Protein AF-A0A1T4VZQ6-F1 (afdb_monomer_lite)

pLDDT: mean 91.07, std 11.3, range [47.19, 97.94]

Secondary structure (DSSP, 8-state):
--HHHHHHHHHHHHHHHHHHHHHHHHHHHHHHHHHHHHHHHHHH--TT--HHHHHHHHHHHHHHHHHHHHHHHHHHHHHHHHHHHHHHHHHHHHHHHHHHHHHHHHHHHHHHHHHHHHHHHHHHHHHHHHHHHHHHHHHHHHHT-PPP----

Foldseek 3Di:
DDLVVLVVVLVVLVVVLVVLVVLLVVLVVLLVVLVVVLVVLVVVDDPPDDPVSVVVSVVSNVVSVVVNVVSVVVSVVSVVVSVVSVVVSVVSVVVSVVNVVVVVVVVVVVVVVVVVVVVVVVVVVVVVVVVVVVVVVVVVVVVPDPPPPDDD

Radius of gyration: 42.82 Å; chains: 1; bounding box: 104×20×126 Å

Structure (mmCIF, N/CA/C/O backbone):
data_AF-A0A1T4VZQ6-F1
#
_entry.id   AF-A0A1T4VZQ6-F1
#
loop_
_atom_site.group_PDB
_atom_site.id
_atom_site.type_symbol
_atom_site.label_atom_id
_atom_site.label_alt_id
_atom_site.label_comp_id
_atom_site.label_asym_id
_atom_site.label_entity_id
_atom_site.label_seq_id
_atom_site.pdbx_PDB_ins_code
_atom_site.Cartn_x
_atom_site.Cartn_y
_atom_site.Cartn_z
_atom_site.occupancy
_atom_site.B_iso_or_equiv
_atom_site.auth_seq_id
_atom_site.auth_comp_id
_atom_site.auth_asym_id
_atom_site.auth_atom_id
_atom_site.pdbx_PDB_model_num
ATOM 1 N N . MET A 1 1 ? 2.019 7.960 -19.879 1.00 62.69 1 MET A N 1
ATOM 2 C CA . MET A 1 1 ? 2.472 8.694 -18.672 1.00 62.69 1 MET A CA 1
ATOM 3 C C . MET A 1 1 ? 3.970 8.495 -18.556 1.00 62.69 1 MET A C 1
ATOM 5 O O . MET A 1 1 ? 4.421 7.432 -18.955 1.00 62.69 1 MET A O 1
ATOM 9 N N . SER A 1 2 ? 4.738 9.474 -18.071 1.00 83.50 2 SER A N 1
ATOM 10 C CA . SER A 1 2 ? 6.174 9.247 -17.860 1.00 83.50 2 SER A CA 1
ATOM 11 C C . SER A 1 2 ? 6.401 8.402 -16.604 1.00 83.50 2 SER A C 1
ATOM 13 O O . SER A 1 2 ? 5.580 8.419 -15.681 1.00 83.50 2 SER A O 1
ATOM 15 N N . ILE A 1 3 ? 7.530 7.695 -16.553 1.00 88.25 3 ILE A N 1
ATOM 16 C CA . ILE A 1 3 ? 7.982 6.933 -15.378 1.00 88.25 3 ILE A CA 1
ATOM 17 C C . ILE A 1 3 ? 7.984 7.820 -14.127 1.00 88.25 3 ILE A C 1
ATOM 19 O O . ILE A 1 3 ? 7.506 7.408 -13.075 1.00 88.25 3 ILE A O 1
ATOM 23 N N . SER A 1 4 ? 8.427 9.075 -14.256 1.00 89.44 4 SER A N 1
ATOM 24 C CA . SER A 1 4 ? 8.420 10.049 -13.159 1.00 89.44 4 SER A CA 1
ATOM 25 C C . SER A 1 4 ? 7.007 10.311 -12.622 1.00 89.44 4 SER A C 1
ATOM 27 O O . SER A 1 4 ? 6.806 10.266 -11.410 1.00 89.44 4 SER A O 1
ATOM 29 N N . THR A 1 5 ? 6.013 10.496 -13.498 1.00 91.81 5 THR A N 1
ATOM 30 C CA . THR A 1 5 ? 4.615 10.697 -13.081 1.00 91.81 5 THR A CA 1
ATOM 31 C C . THR A 1 5 ? 4.060 9.473 -12.353 1.00 91.81 5 THR A C 1
ATOM 33 O O . THR A 1 5 ? 3.440 9.617 -11.301 1.00 91.81 5 THR A O 1
ATOM 36 N N . ILE A 1 6 ? 4.318 8.268 -12.875 1.00 91.56 6 ILE A N 1
ATOM 37 C CA . ILE A 1 6 ? 3.853 7.017 -12.257 1.00 91.56 6 ILE A CA 1
ATOM 38 C C . ILE A 1 6 ? 4.495 6.835 -10.874 1.00 91.56 6 ILE A C 1
ATOM 40 O O . ILE A 1 6 ? 3.805 6.499 -9.913 1.00 91.56 6 ILE A O 1
ATOM 44 N N . SER A 1 7 ? 5.791 7.123 -10.743 1.00 91.50 7 SER A N 1
ATOM 45 C CA . SER A 1 7 ? 6.512 7.065 -9.468 1.00 91.50 7 SER A CA 1
ATOM 46 C C . SER A 1 7 ? 5.971 8.066 -8.444 1.00 91.50 7 SER A C 1
ATOM 48 O O . SER A 1 7 ? 5.742 7.706 -7.287 1.00 91.50 7 SER A O 1
ATOM 50 N N . SER A 1 8 ? 5.685 9.307 -8.849 1.00 95.00 8 SER A N 1
ATOM 51 C CA . SER A 1 8 ? 5.032 10.288 -7.972 1.00 95.00 8 SER A CA 1
ATOM 52 C C . SER A 1 8 ? 3.644 9.822 -7.524 1.00 95.00 8 SER A C 1
ATOM 54 O O . SER A 1 8 ? 3.317 9.915 -6.340 1.00 95.00 8 SER A O 1
ATOM 56 N N . ASP A 1 9 ? 2.848 9.248 -8.425 1.00 94.06 9 ASP A N 1
ATOM 57 C CA . ASP A 1 9 ? 1.529 8.712 -8.083 1.00 94.06 9 ASP A CA 1
ATOM 58 C C . ASP A 1 9 ? 1.613 7.518 -7.120 1.00 94.06 9 ASP A C 1
ATOM 60 O O . ASP A 1 9 ? 0.784 7.407 -6.210 1.00 94.06 9 ASP A O 1
ATOM 64 N N . ILE A 1 10 ? 2.629 6.659 -7.261 1.00 95.81 10 ILE A N 1
ATOM 65 C CA . ILE A 1 10 ? 2.916 5.566 -6.321 1.00 95.81 10 ILE A CA 1
ATOM 66 C C . ILE A 1 10 ? 3.201 6.128 -4.930 1.00 95.81 10 ILE A C 1
ATOM 68 O O . ILE A 1 10 ? 2.546 5.721 -3.971 1.00 95.81 10 ILE A O 1
ATOM 72 N N . THR A 1 11 ? 4.117 7.094 -4.814 1.00 96.56 11 THR A N 1
ATOM 73 C CA . THR A 1 11 ? 4.476 7.670 -3.507 1.00 96.56 11 THR A CA 1
ATOM 74 C C . THR A 1 11 ? 3.292 8.356 -2.827 1.00 96.56 11 THR A C 1
ATOM 76 O O . THR A 1 11 ? 3.098 8.190 -1.623 1.00 96.56 11 THR A O 1
ATOM 79 N N . ARG A 1 12 ? 2.447 9.076 -3.580 1.00 96.69 12 ARG A N 1
ATOM 80 C CA . ARG A 1 12 ? 1.211 9.659 -3.037 1.00 96.69 12 ARG A CA 1
ATOM 81 C C . ARG A 1 12 ? 0.260 8.571 -2.540 1.00 96.69 12 ARG A C 1
ATOM 83 O O . ARG A 1 12 ? -0.225 8.659 -1.419 1.00 96.69 12 ARG A O 1
ATOM 90 N N . THR A 1 13 ? 0.040 7.530 -3.342 1.00 96.44 13 THR A N 1
ATOM 91 C CA . THR A 1 13 ? -0.857 6.420 -2.980 1.00 96.44 13 THR A CA 1
ATOM 92 C C . THR A 1 13 ? -0.356 5.669 -1.741 1.00 96.44 13 THR A C 1
ATOM 94 O O . THR A 1 13 ? -1.152 5.307 -0.884 1.00 96.44 13 THR A O 1
ATOM 97 N N . GLN A 1 14 ? 0.959 5.485 -1.594 1.00 96.94 14 GLN A N 1
ATOM 98 C CA . GLN A 1 14 ? 1.562 4.874 -0.403 1.00 96.94 14 GLN A CA 1
ATOM 99 C C . GLN A 1 14 ? 1.351 5.710 0.864 1.00 96.94 14 GLN A C 1
ATOM 101 O O . GLN A 1 14 ? 1.064 5.147 1.916 1.00 96.94 14 GLN A O 1
ATOM 106 N N . LYS A 1 15 ? 1.449 7.044 0.773 1.00 97.88 15 LYS A N 1
ATOM 107 C CA . LYS A 1 15 ? 1.129 7.933 1.902 1.00 97.88 15 LYS A CA 1
ATOM 108 C C . LYS A 1 15 ? -0.339 7.816 2.304 1.00 97.88 15 LYS A C 1
ATOM 110 O O . LYS A 1 15 ? -0.637 7.650 3.478 1.00 97.88 15 LYS A O 1
ATOM 115 N N . GLU A 1 16 ? -1.242 7.823 1.324 1.00 97.19 16 GLU A N 1
ATOM 116 C CA . GLU A 1 16 ? -2.678 7.655 1.576 1.00 97.19 16 GLU A CA 1
ATOM 117 C C . GLU A 1 16 ? -3.002 6.301 2.233 1.00 97.19 16 GLU A C 1
ATOM 119 O O . GLU A 1 16 ? -3.872 6.239 3.099 1.00 97.19 16 GLU A O 1
ATOM 124 N N . ILE A 1 17 ? -2.300 5.228 1.849 1.00 97.75 17 ILE A N 1
ATOM 125 C CA . ILE A 1 17 ? -2.403 3.906 2.489 1.00 97.75 17 ILE A CA 1
ATOM 126 C C . ILE A 1 17 ? -1.974 3.986 3.957 1.00 97.75 17 ILE A C 1
ATOM 128 O O . ILE A 1 17 ? -2.751 3.603 4.828 1.00 97.75 17 ILE A O 1
ATOM 132 N N . ALA A 1 18 ? -0.800 4.556 4.242 1.00 97.50 18 ALA A N 1
ATOM 133 C CA . ALA A 1 18 ? -0.310 4.701 5.613 1.00 97.50 18 ALA A CA 1
ATOM 134 C C . ALA A 1 18 ? -1.266 5.539 6.486 1.00 97.50 18 ALA A C 1
ATOM 136 O O . ALA A 1 18 ? -1.534 5.200 7.640 1.00 97.50 18 ALA A O 1
ATOM 137 N N . ASP A 1 19 ? -1.848 6.602 5.924 1.00 97.75 19 ASP A N 1
ATOM 138 C CA . ASP A 1 19 ? -2.850 7.419 6.612 1.00 97.75 19 ASP A CA 1
ATOM 139 C C . ASP A 1 19 ? -4.129 6.624 6.930 1.00 97.75 19 ASP A C 1
ATOM 141 O O . ASP A 1 19 ? -4.740 6.817 7.986 1.00 97.75 19 ASP A O 1
ATOM 145 N N . LEU A 1 20 ? -4.562 5.738 6.026 1.00 97.81 20 LEU A N 1
ATOM 146 C CA . LEU A 1 20 ? -5.713 4.857 6.247 1.00 97.81 20 LEU A CA 1
ATOM 147 C C . LEU A 1 20 ? -5.418 3.801 7.316 1.00 97.81 20 LEU A C 1
ATOM 149 O O . LEU A 1 20 ? -6.246 3.607 8.205 1.00 97.81 20 LEU A O 1
ATOM 153 N N . GLU A 1 21 ? -4.241 3.178 7.287 1.00 97.12 21 GLU A N 1
ATOM 154 C CA . GLU A 1 21 ? -3.795 2.226 8.313 1.00 97.12 21 GLU A CA 1
ATOM 155 C C . GLU A 1 21 ? -3.732 2.880 9.697 1.00 97.12 21 GLU A C 1
ATOM 157 O O . GLU A 1 21 ? -4.229 2.325 10.682 1.00 97.12 21 GLU A O 1
ATOM 162 N N . HIS A 1 22 ? -3.209 4.106 9.777 1.00 97.94 22 HIS A N 1
ATOM 163 C CA . HIS A 1 22 ? -3.199 4.871 11.018 1.00 97.94 22 HIS A CA 1
ATOM 164 C C . HIS A 1 22 ? -4.623 5.136 11.532 1.00 97.94 22 HIS A C 1
ATOM 166 O O . HIS A 1 22 ? -4.908 4.921 12.711 1.00 97.94 22 HIS A O 1
ATOM 172 N N . LYS A 1 23 ? -5.557 5.531 10.656 1.00 97.69 23 LYS A N 1
ATOM 173 C CA . LYS A 1 23 ? -6.970 5.721 11.034 1.00 97.69 23 LYS A CA 1
ATOM 174 C C . LYS A 1 23 ? -7.620 4.423 11.527 1.00 97.69 23 LYS A C 1
ATOM 176 O O . LYS A 1 23 ? -8.336 4.456 12.524 1.00 97.69 23 LYS A O 1
ATOM 181 N N . ILE A 1 24 ? -7.340 3.288 10.887 1.00 97.50 24 ILE A N 1
ATOM 182 C CA . ILE A 1 24 ? -7.817 1.961 11.319 1.00 97.50 24 ILE A CA 1
ATOM 183 C C . ILE A 1 24 ? -7.280 1.612 12.713 1.00 97.50 24 ILE A C 1
ATOM 185 O O . ILE A 1 24 ? -8.018 1.084 13.551 1.00 97.50 24 ILE A O 1
ATOM 189 N N . SER A 1 25 ? -6.013 1.931 12.985 1.00 97.44 25 SER A N 1
ATOM 190 C CA . SER A 1 25 ? -5.403 1.745 14.305 1.00 97.44 25 SER A CA 1
ATOM 191 C C . SER A 1 25 ? -6.093 2.600 15.373 1.00 97.44 25 SER A C 1
ATOM 193 O O . SER A 1 25 ? -6.427 2.099 16.448 1.00 97.44 25 SER A O 1
ATOM 195 N N . LEU A 1 26 ? -6.410 3.862 15.060 1.00 97.38 26 LEU A N 1
ATOM 196 C CA . LEU A 1 26 ? -7.149 4.742 15.969 1.00 97.38 26 LEU A CA 1
ATOM 197 C C . LEU A 1 26 ? -8.557 4.218 16.284 1.00 97.38 26 LEU A C 1
ATOM 199 O O . LEU A 1 26 ? -8.957 4.240 17.447 1.00 97.38 26 LEU A O 1
ATOM 203 N N . GLU A 1 27 ? -9.301 3.723 15.291 1.00 96.31 27 GLU A N 1
ATOM 204 C CA . GLU A 1 27 ? -10.615 3.103 15.535 1.00 96.31 27 GLU A CA 1
ATOM 205 C C . GLU A 1 27 ? -10.487 1.812 16.359 1.00 96.31 27 GLU A C 1
ATOM 207 O O . GLU A 1 27 ? -11.236 1.611 17.312 1.00 96.31 27 GLU A O 1
ATOM 212 N N . SER A 1 28 ? -9.469 0.991 16.090 1.00 96.25 28 SER A N 1
ATOM 213 C CA . SER A 1 28 ? -9.196 -0.223 16.877 1.00 96.25 28 SER A CA 1
ATOM 214 C C . SER A 1 28 ? -8.857 0.098 18.337 1.00 96.25 28 SER A C 1
ATOM 216 O O . SER A 1 28 ? -9.275 -0.613 19.250 1.00 96.25 28 SER A O 1
ATOM 218 N N . LYS A 1 29 ? -8.136 1.198 18.580 1.00 97.25 29 LYS A N 1
ATOM 219 C CA . LYS A 1 29 ? -7.867 1.688 19.935 1.00 97.25 29 LYS A CA 1
ATOM 220 C C . LYS A 1 29 ? -9.155 2.118 20.640 1.00 97.25 29 LYS A C 1
ATOM 222 O O . LYS A 1 29 ? -9.356 1.748 21.792 1.00 97.25 29 LYS A O 1
ATOM 227 N N . LYS A 1 30 ? -10.046 2.845 19.954 1.00 96.12 30 LYS A N 1
ATOM 228 C CA . LYS A 1 30 ? -11.354 3.231 20.515 1.00 96.12 30 LYS A CA 1
ATOM 229 C C . LYS A 1 30 ? -12.185 2.008 20.902 1.00 96.12 30 LYS A C 1
ATOM 231 O O . LYS A 1 30 ? -12.746 1.989 21.995 1.00 96.12 30 LYS A O 1
ATOM 236 N N . GLU A 1 31 ? -12.234 0.984 20.048 1.00 96.12 31 GLU A N 1
ATOM 237 C CA . GLU A 1 31 ? -12.906 -0.287 20.359 1.00 96.12 31 GLU A CA 1
ATOM 238 C C . GLU A 1 31 ? -12.344 -0.914 21.641 1.00 96.12 31 GLU A C 1
ATOM 240 O O . GLU A 1 31 ? -13.107 -1.253 22.548 1.00 96.12 31 GLU A O 1
ATOM 245 N N . ALA A 1 32 ? -11.016 -1.009 21.753 1.00 97.38 32 ALA A N 1
ATOM 246 C CA . ALA A 1 32 ? -10.351 -1.551 22.935 1.00 97.38 32 ALA A CA 1
ATOM 247 C C . ALA A 1 32 ? -10.647 -0.730 24.204 1.00 97.38 32 ALA A C 1
ATOM 249 O O . ALA A 1 32 ? -10.929 -1.305 25.256 1.00 97.38 32 ALA A O 1
ATOM 250 N N . ASP A 1 33 ? -10.651 0.602 24.107 1.00 97.69 33 ASP A N 1
ATOM 251 C CA . ASP A 1 33 ? -10.967 1.494 25.225 1.00 97.69 33 ASP A CA 1
ATOM 252 C C . ASP A 1 33 ? -12.419 1.309 25.703 1.00 97.69 33 ASP A C 1
ATOM 254 O O . ASP A 1 33 ? -12.684 1.251 26.909 1.00 97.69 33 ASP A O 1
ATOM 258 N N . TYR A 1 34 ? -13.380 1.188 24.779 1.00 97.56 34 TYR A N 1
ATOM 259 C CA . TYR A 1 34 ? -14.780 0.921 25.123 1.00 97.56 34 TYR A CA 1
ATOM 260 C C . TYR A 1 34 ? -14.970 -0.468 25.734 1.00 97.56 34 TYR A C 1
ATOM 262 O O . TYR A 1 34 ? -15.658 -0.586 26.750 1.00 97.56 34 TYR A O 1
ATOM 270 N N . LEU A 1 35 ? -14.314 -1.495 25.187 1.00 96.94 35 LEU A N 1
ATOM 271 C CA . LEU A 1 35 ? -14.316 -2.845 25.756 1.00 96.94 35 LEU A CA 1
ATOM 272 C C . LEU A 1 35 ? -13.717 -2.860 27.169 1.00 96.94 35 LEU A C 1
ATOM 274 O O . LEU A 1 35 ? -14.280 -3.470 28.079 1.00 96.94 35 LEU A O 1
ATOM 278 N N . GLY A 1 36 ? -12.622 -2.129 27.390 1.00 97.81 36 GLY A N 1
ATOM 279 C CA . GLY A 1 36 ? -12.009 -1.971 28.708 1.00 97.81 36 GLY A CA 1
ATOM 280 C C . GLY A 1 36 ? -12.965 -1.341 29.724 1.00 97.81 36 GLY A C 1
ATOM 281 O O . GLY A 1 36 ? -13.094 -1.843 30.845 1.00 97.81 36 GLY A O 1
ATOM 282 N N . LYS A 1 37 ? -13.691 -0.289 29.323 1.00 97.25 37 LYS A N 1
ATOM 283 C CA . LYS A 1 37 ? -14.724 0.356 30.152 1.00 97.25 37 LYS A CA 1
ATOM 284 C C . LYS A 1 37 ? -15.887 -0.585 30.454 1.00 97.25 37 LYS A C 1
ATOM 286 O O . LYS A 1 37 ? -16.307 -0.650 31.605 1.00 97.25 37 LYS A O 1
ATOM 291 N N . ILE A 1 38 ? -16.368 -1.353 29.473 1.00 97.25 38 ILE A N 1
ATOM 292 C CA . ILE A 1 38 ? -17.390 -2.388 29.701 1.00 97.25 38 ILE A CA 1
ATOM 293 C C . ILE A 1 38 ? -16.901 -3.379 30.758 1.00 97.25 38 ILE A C 1
ATOM 295 O O . ILE A 1 38 ? -17.605 -3.616 31.736 1.00 97.25 38 ILE A O 1
ATOM 299 N N . GLY A 1 39 ? -15.672 -3.884 30.630 1.00 96.94 39 GLY A N 1
ATOM 300 C CA . GLY A 1 39 ? -15.093 -4.803 31.611 1.00 96.94 39 GLY A CA 1
ATOM 301 C C . GLY A 1 39 ? -14.986 -4.200 33.018 1.00 96.94 39 GLY A C 1
ATOM 302 O O . GLY A 1 39 ? -15.223 -4.892 34.007 1.00 96.94 39 GLY A O 1
ATOM 303 N N . GLN A 1 40 ? -14.668 -2.907 33.138 1.00 96.94 40 GLN A N 1
ATOM 304 C CA . GLN A 1 40 ? -14.678 -2.202 34.428 1.00 96.94 40 GLN A CA 1
ATOM 305 C C . GLN A 1 40 ? -16.091 -2.098 35.016 1.00 96.94 40 GLN A C 1
ATOM 307 O O . GLN A 1 40 ? -16.283 -2.399 36.196 1.00 96.94 40 GLN A O 1
ATOM 312 N N . ILE A 1 41 ? -17.084 -1.721 34.203 1.00 95.75 41 ILE A N 1
ATOM 313 C CA . ILE A 1 41 ? -18.483 -1.623 34.638 1.00 95.75 41 ILE A CA 1
ATOM 314 C C . ILE A 1 41 ? -18.986 -2.999 35.080 1.00 95.75 41 ILE A C 1
ATOM 316 O O . ILE A 1 41 ? -19.536 -3.113 36.174 1.00 95.75 41 ILE A O 1
ATOM 320 N N . GLN A 1 42 ? -18.722 -4.047 34.299 1.00 94.75 42 GLN A N 1
ATOM 321 C CA . GLN A 1 42 ? -19.091 -5.426 34.622 1.00 94.75 42 GLN A CA 1
ATOM 322 C C . GLN A 1 42 ? -18.476 -5.888 35.947 1.00 94.75 42 GLN A C 1
ATOM 324 O O . GLN A 1 42 ? -19.189 -6.414 36.792 1.00 94.75 42 GLN A O 1
ATOM 329 N N . ARG A 1 43 ? -17.186 -5.618 36.195 1.00 94.81 43 ARG A N 1
ATOM 330 C CA . ARG A 1 43 ? -16.547 -5.942 37.487 1.00 94.81 43 ARG A CA 1
ATOM 331 C C . ARG A 1 43 ? -17.132 -5.171 38.670 1.00 94.81 43 ARG A C 1
ATOM 333 O O . ARG A 1 43 ? -17.097 -5.657 39.794 1.00 94.81 43 ARG A O 1
ATOM 340 N N . SER A 1 44 ? -17.657 -3.970 38.434 1.00 93.00 44 SER A N 1
ATOM 341 C CA . SER A 1 44 ? -18.302 -3.163 39.477 1.00 93.00 44 SER A CA 1
ATOM 342 C C . SER A 1 44 ? -19.720 -3.632 39.830 1.00 93.00 44 SER A C 1
ATOM 344 O O . SER A 1 44 ? -20.293 -3.156 40.813 1.00 93.00 44 SER A O 1
ATOM 346 N N . ILE A 1 45 ? -20.303 -4.541 39.040 1.00 92.75 45 ILE A N 1
ATOM 347 C CA . ILE A 1 45 ? -21.571 -5.196 39.359 1.00 92.75 45 ILE A CA 1
ATOM 348 C C . ILE A 1 45 ? -21.280 -6.280 40.401 1.00 92.75 45 ILE A C 1
ATOM 350 O O . ILE A 1 45 ? -20.756 -7.344 40.089 1.00 92.75 45 ILE A O 1
ATOM 354 N N . THR A 1 46 ? -21.588 -5.987 41.665 1.00 91.75 46 THR A N 1
ATOM 355 C CA . THR A 1 46 ? -21.417 -6.924 42.788 1.00 91.75 46 THR A CA 1
ATOM 356 C C . THR A 1 46 ? -22.772 -7.438 43.273 1.00 91.75 46 THR A C 1
ATOM 358 O O . THR A 1 46 ? -23.807 -6.849 42.978 1.00 91.75 46 THR A O 1
ATOM 361 N N . LYS A 1 47 ? -22.788 -8.518 44.062 1.00 88.00 47 LYS A N 1
ATOM 362 C CA . LYS A 1 47 ? -24.029 -9.162 44.541 1.00 88.00 47 LYS A CA 1
ATOM 363 C C . LYS A 1 47 ? -24.962 -8.268 45.381 1.00 88.00 47 LYS A C 1
ATOM 365 O O . LYS A 1 47 ? -26.119 -8.620 45.557 1.00 88.00 47 LYS A O 1
ATOM 370 N N . ASN A 1 48 ? -24.464 -7.145 45.905 1.00 88.31 48 ASN A N 1
ATOM 371 C CA . ASN A 1 48 ? -25.174 -6.285 46.860 1.00 88.31 48 ASN A CA 1
ATOM 372 C C . ASN A 1 48 ? -25.653 -4.948 46.255 1.00 88.31 48 ASN A C 1
ATOM 374 O O . ASN A 1 48 ? -25.991 -4.033 47.003 1.00 88.31 48 ASN A O 1
ATOM 378 N N . ILE A 1 49 ? -25.640 -4.783 44.928 1.00 91.94 49 ILE A N 1
ATOM 379 C CA . ILE A 1 49 ? -26.135 -3.546 44.302 1.00 91.94 49 ILE A CA 1
ATOM 380 C C . ILE A 1 49 ? -27.658 -3.564 44.146 1.00 91.94 49 ILE A C 1
ATOM 382 O O . ILE A 1 49 ? -28.264 -4.613 43.937 1.00 91.94 49 ILE A O 1
ATOM 386 N N . SER A 1 50 ? -28.282 -2.388 44.209 1.00 93.38 50 SER A N 1
ATOM 387 C CA . SER A 1 50 ? -29.720 -2.252 43.979 1.00 93.38 50 SER A CA 1
ATOM 388 C C . SER A 1 50 ? -30.084 -2.486 42.509 1.00 93.38 50 SER A C 1
ATOM 390 O O . SER A 1 50 ? -29.273 -2.277 41.600 1.00 93.38 50 SER A O 1
ATOM 392 N N . LEU A 1 51 ? -31.345 -2.851 42.261 1.00 91.94 51 LEU A N 1
ATOM 393 C CA . LEU A 1 51 ? -31.869 -3.047 40.907 1.00 91.94 51 LEU A CA 1
ATOM 394 C C . LEU A 1 51 ? -31.760 -1.775 40.046 1.00 91.94 51 LEU A C 1
ATOM 396 O O . LEU A 1 51 ? -31.440 -1.853 38.863 1.00 91.94 51 LEU A O 1
ATOM 400 N N . SER A 1 52 ? -31.965 -0.593 40.635 1.00 93.81 52 SER A N 1
ATOM 401 C CA . SER A 1 52 ? -31.825 0.682 39.921 1.00 93.81 52 SER A CA 1
ATOM 402 C C . SER A 1 52 ? -30.379 0.946 39.491 1.00 93.81 52 SER A C 1
ATOM 404 O O . SER A 1 52 ? -30.134 1.358 38.355 1.00 93.81 52 SER A O 1
ATOM 406 N N . THR A 1 53 ? -29.403 0.653 40.357 1.00 93.75 53 THR A N 1
ATOM 407 C CA . THR A 1 53 ? -27.979 0.758 40.020 1.00 93.75 53 THR A CA 1
ATOM 408 C C . THR A 1 53 ? -27.573 -0.268 38.963 1.00 93.75 53 THR A C 1
ATOM 410 O O . THR A 1 53 ? -26.820 0.077 38.052 1.00 93.75 53 THR A O 1
ATOM 413 N N . LEU A 1 54 ? -28.089 -1.499 39.042 1.00 94.50 54 LEU A N 1
ATOM 414 C CA . LEU A 1 54 ? -27.860 -2.532 38.030 1.00 94.50 54 LEU A CA 1
ATOM 415 C C . LEU A 1 54 ? -28.371 -2.084 36.653 1.00 94.50 54 LEU A C 1
ATOM 417 O O . LEU A 1 54 ? -27.618 -2.121 35.683 1.00 94.50 54 LEU A O 1
ATOM 421 N N . ASN A 1 55 ? -29.606 -1.584 36.580 1.00 95.12 55 ASN A N 1
ATOM 422 C CA . ASN A 1 55 ? -30.205 -1.107 35.330 1.00 95.12 55 ASN A CA 1
ATOM 423 C C . ASN A 1 55 ? -29.418 0.059 34.716 1.00 95.12 55 ASN A C 1
ATOM 425 O O . ASN A 1 55 ? -29.210 0.098 33.503 1.00 95.12 55 ASN A O 1
ATOM 429 N N . SER A 1 56 ? -28.933 0.984 35.549 1.00 96.19 56 SER A N 1
ATOM 430 C CA . SER A 1 56 ? -28.084 2.093 35.101 1.00 96.19 56 SER A CA 1
ATOM 431 C C . SER A 1 56 ? -26.758 1.600 34.506 1.00 96.19 56 SER A C 1
ATOM 433 O O . SER A 1 56 ? -26.389 1.994 33.399 1.00 96.19 56 SER A O 1
ATOM 435 N N . LYS A 1 57 ? -26.075 0.665 35.181 1.00 95.69 57 LYS A N 1
ATOM 436 C CA . LYS A 1 57 ? -24.829 0.058 34.679 1.00 95.69 57 LYS A CA 1
ATOM 437 C C . LYS A 1 57 ? -25.048 -0.728 33.385 1.00 95.69 57 LYS A C 1
ATOM 439 O O . LYS A 1 57 ? -24.243 -0.602 32.466 1.00 95.69 57 LYS A O 1
ATOM 444 N N . ASN A 1 58 ? -26.141 -1.483 33.282 1.00 95.75 58 ASN A N 1
ATOM 445 C CA . ASN A 1 58 ? -26.501 -2.202 32.056 1.00 95.75 58 ASN A CA 1
ATOM 446 C C . ASN A 1 58 ? -26.764 -1.236 30.895 1.00 95.75 58 ASN A C 1
ATOM 448 O O . ASN A 1 58 ? -26.212 -1.421 29.814 1.00 95.75 58 ASN A O 1
ATOM 452 N N . SER A 1 59 ? -27.496 -0.146 31.143 1.00 97.06 59 SER A N 1
ATOM 453 C CA . SER A 1 59 ? -27.713 0.908 30.141 1.00 97.06 59 SER A CA 1
ATOM 454 C C . SER A 1 59 ? -26.392 1.535 29.684 1.00 97.06 59 SER A C 1
ATOM 456 O O . SER A 1 59 ? -26.218 1.881 28.517 1.00 97.06 59 SER A O 1
ATOM 458 N N . GLU A 1 60 ? -25.431 1.698 30.598 1.00 96.56 60 GLU A N 1
ATOM 459 C CA . GLU A 1 60 ? -24.105 2.192 30.245 1.00 96.56 60 GLU A CA 1
ATOM 460 C C . GLU A 1 60 ? -23.331 1.196 29.367 1.00 96.56 60 GLU A C 1
ATOM 462 O O . GLU A 1 60 ? -22.704 1.620 28.392 1.00 96.56 60 GLU A O 1
ATOM 467 N N . ILE A 1 61 ? -23.396 -0.103 29.676 1.00 97.38 61 ILE A N 1
ATOM 468 C CA . ILE A 1 61 ? -22.800 -1.172 28.860 1.00 97.38 61 ILE A CA 1
ATOM 469 C C . ILE A 1 61 ? -23.397 -1.159 27.451 1.00 97.38 61 ILE A C 1
ATOM 471 O O . ILE A 1 61 ? -22.641 -1.137 26.483 1.00 97.38 61 ILE A O 1
ATOM 475 N N . GLU A 1 62 ? -24.722 -1.098 27.321 1.00 97.50 62 GLU A N 1
ATOM 476 C CA . GLU A 1 62 ? -25.412 -1.056 26.024 1.00 97.50 62 GLU A CA 1
ATOM 477 C C . GLU A 1 62 ? -24.976 0.142 25.174 1.00 97.50 62 GLU A C 1
ATOM 479 O O . GLU A 1 62 ? -24.692 -0.004 23.983 1.00 97.50 62 GLU A O 1
ATOM 484 N N . ARG A 1 63 ? -24.833 1.325 25.788 1.00 97.62 63 ARG A N 1
ATOM 485 C CA . ARG A 1 63 ? -24.315 2.515 25.093 1.00 97.62 63 ARG A CA 1
ATOM 486 C C . ARG A 1 63 ? -22.899 2.287 24.565 1.00 97.62 63 ARG A C 1
ATOM 488 O O . ARG A 1 63 ? -22.648 2.546 23.391 1.00 97.62 63 ARG A O 1
ATOM 495 N N . LYS A 1 64 ? -21.988 1.754 25.394 1.00 97.44 64 LYS A N 1
ATOM 496 C CA . LYS A 1 64 ? -20.615 1.445 24.948 1.00 97.44 64 LYS A CA 1
ATOM 497 C C . LYS A 1 64 ? -20.595 0.356 23.873 1.00 97.44 64 LYS A C 1
ATOM 499 O O . LYS A 1 64 ? -19.790 0.441 22.953 1.00 97.44 64 LYS A O 1
ATOM 504 N N . GLN A 1 65 ? -21.487 -0.630 23.950 1.00 97.06 65 GLN A N 1
ATOM 505 C CA . GLN A 1 65 ? -21.619 -1.678 22.938 1.00 97.06 65 GLN A CA 1
ATOM 506 C C . GLN A 1 65 ? -22.070 -1.101 21.588 1.00 97.06 65 GLN A C 1
ATOM 508 O O . GLN A 1 65 ? -21.528 -1.468 20.546 1.00 97.06 65 GLN A O 1
ATOM 513 N N . SER A 1 66 ? -23.006 -0.149 21.601 1.00 97.69 66 SER A N 1
ATOM 514 C CA . SER A 1 66 ? -23.390 0.616 20.409 1.00 97.69 66 SER A CA 1
ATOM 515 C C . SER A 1 66 ? -22.214 1.431 19.852 1.00 97.69 66 SER A C 1
ATOM 517 O O . SER A 1 66 ? -22.025 1.487 18.637 1.00 97.69 66 SER A O 1
ATOM 519 N N . ASP A 1 67 ? -21.409 2.063 20.707 1.00 97.00 67 ASP A N 1
ATOM 520 C CA . ASP A 1 67 ? -20.231 2.819 20.261 1.00 97.00 67 ASP A CA 1
ATOM 521 C C . ASP A 1 67 ? -19.161 1.910 19.631 1.00 97.00 67 ASP A C 1
ATOM 523 O O . ASP A 1 67 ? -18.572 2.276 18.612 1.00 97.00 67 ASP A O 1
ATOM 527 N N . ILE A 1 68 ? -18.972 0.694 20.159 1.00 97.50 68 ILE A N 1
ATOM 528 C CA . ILE A 1 68 ? -18.122 -0.339 19.543 1.00 97.50 68 ILE A CA 1
ATOM 529 C C . ILE A 1 68 ? -18.650 -0.713 18.156 1.00 97.50 68 ILE A C 1
ATOM 531 O O . ILE A 1 68 ? -17.877 -0.733 17.203 1.00 97.50 68 ILE A O 1
ATOM 535 N N . ALA A 1 69 ? -19.955 -0.958 18.011 1.00 97.50 69 ALA A N 1
ATOM 536 C CA . ALA A 1 69 ? -20.543 -1.301 16.715 1.00 97.50 69 ALA A CA 1
ATOM 537 C C . ALA A 1 69 ? -20.330 -0.189 15.668 1.00 97.50 69 ALA A C 1
ATOM 539 O O . ALA A 1 69 ? -20.030 -0.469 14.505 1.00 97.50 69 ALA A O 1
ATOM 540 N N . LYS A 1 70 ? -20.415 1.084 16.078 1.00 96.88 70 LYS A N 1
ATOM 541 C CA . LYS A 1 70 ? -20.104 2.229 15.205 1.00 96.88 70 LYS A CA 1
ATOM 542 C C . LYS A 1 70 ? -18.630 2.263 14.802 1.00 96.88 70 LYS A C 1
ATOM 544 O O . LYS A 1 70 ? -18.336 2.464 13.626 1.00 96.88 70 LYS A O 1
ATOM 549 N N . ALA A 1 71 ? -17.714 2.055 15.749 1.00 96.25 71 ALA A N 1
ATOM 550 C CA . ALA A 1 71 ? -16.279 2.000 15.465 1.00 96.25 71 ALA A CA 1
ATOM 551 C C . ALA A 1 71 ? -15.94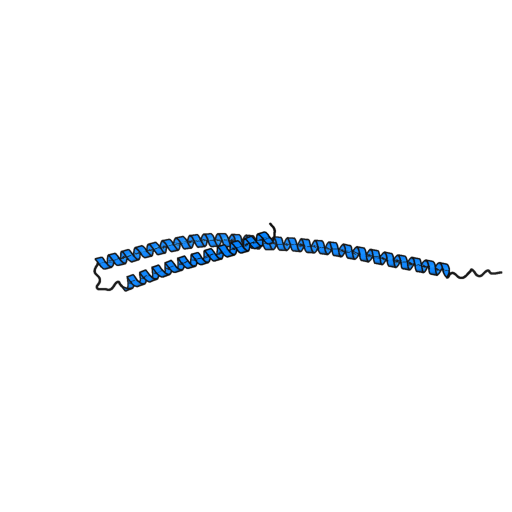1 0.857 14.489 1.00 96.25 71 ALA A C 1
ATOM 553 O O . ALA A 1 71 ? -15.241 1.086 13.503 1.00 96.25 71 ALA A O 1
ATOM 554 N N . GLN A 1 72 ? -16.552 -0.317 14.671 1.00 96.31 72 GLN A N 1
ATOM 555 C CA . GLN A 1 72 ? -16.399 -1.462 13.769 1.00 96.31 72 GLN A CA 1
ATOM 556 C C . GLN A 1 72 ? -16.909 -1.165 12.356 1.00 96.31 72 GLN A C 1
ATOM 558 O O . GLN A 1 72 ? -16.240 -1.497 11.377 1.00 96.31 72 GLN A O 1
ATOM 563 N N . SER A 1 73 ? -18.060 -0.494 12.230 1.00 97.31 73 SER A N 1
ATOM 564 C CA . SER A 1 73 ? -18.578 -0.055 10.927 1.00 97.31 73 SER A CA 1
ATOM 565 C C . SER A 1 73 ? -17.613 0.915 10.241 1.00 97.31 73 SER A C 1
ATOM 567 O O . SER A 1 73 ? -17.254 0.715 9.081 1.00 97.31 73 SER A O 1
ATOM 569 N N . ASN A 1 74 ? -17.128 1.926 10.968 1.00 96.38 74 ASN A N 1
ATOM 570 C CA . ASN A 1 74 ? -16.158 2.887 10.437 1.00 96.38 74 ASN A CA 1
ATOM 571 C C . ASN A 1 74 ? -14.861 2.195 10.002 1.00 96.38 74 ASN A C 1
ATOM 573 O O . ASN A 1 74 ? -14.303 2.510 8.951 1.00 96.38 74 ASN A O 1
ATOM 577 N N . LYS A 1 75 ? -14.387 1.228 10.793 1.00 96.56 75 LYS A N 1
ATOM 578 C CA . LYS A 1 75 ? -13.204 0.428 10.487 1.00 96.56 75 LYS A CA 1
ATOM 579 C C . LYS A 1 75 ? -13.398 -0.388 9.211 1.00 96.56 75 LYS A C 1
ATOM 581 O O . LYS A 1 75 ? -12.503 -0.407 8.369 1.00 96.56 75 LYS A O 1
ATOM 586 N N . ALA A 1 76 ? -14.563 -1.009 9.025 1.00 97.19 76 ALA A N 1
ATOM 587 C CA . ALA A 1 76 ? -14.887 -1.740 7.802 1.00 97.19 76 ALA A CA 1
ATOM 588 C C . ALA A 1 76 ? -14.868 -0.825 6.564 1.00 97.19 76 ALA A C 1
ATOM 590 O O . ALA A 1 76 ? -14.303 -1.190 5.533 1.00 97.19 76 ALA A O 1
ATOM 591 N N . A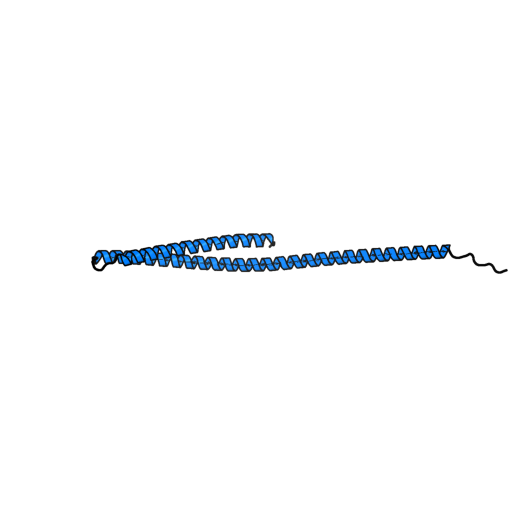SP A 1 77 ? -15.406 0.392 6.673 1.00 97.31 77 ASP A N 1
ATOM 592 C CA . ASP A 1 77 ? -15.370 1.370 5.581 1.00 97.31 77 ASP A CA 1
ATOM 593 C C . ASP A 1 77 ? -13.953 1.883 5.287 1.00 97.31 77 ASP A C 1
ATOM 595 O O . ASP A 1 77 ? -13.597 2.100 4.125 1.00 97.31 77 ASP A O 1
ATOM 599 N N . LEU A 1 78 ? -13.116 2.046 6.315 1.00 97.62 78 LEU A N 1
ATOM 600 C CA . LEU A 1 78 ? -11.697 2.357 6.137 1.00 97.62 78 LEU A CA 1
ATOM 601 C C . LEU A 1 78 ? -10.941 1.201 5.470 1.00 97.62 78 LEU A C 1
ATOM 603 O O . LEU A 1 78 ? -10.135 1.460 4.580 1.00 97.62 78 LEU A O 1
ATOM 607 N N . HIS A 1 79 ? -11.229 -0.052 5.833 1.00 97.00 79 HIS A N 1
ATOM 608 C CA . HIS A 1 79 ? -10.645 -1.227 5.180 1.00 97.00 79 HIS A CA 1
ATOM 609 C C . HIS A 1 79 ? -11.037 -1.323 3.704 1.00 97.00 79 HIS A C 1
ATOM 611 O O . HIS A 1 79 ? -10.169 -1.569 2.875 1.00 97.00 79 HIS A O 1
ATOM 617 N N . ARG A 1 80 ? -12.300 -1.051 3.347 1.00 97.81 80 ARG A N 1
ATOM 618 C CA . ARG A 1 80 ? -12.721 -0.980 1.933 1.00 97.81 80 ARG A CA 1
ATOM 619 C C . ARG A 1 80 ? -11.888 0.040 1.156 1.00 97.81 80 ARG A C 1
ATOM 621 O O . ARG A 1 80 ? -11.306 -0.288 0.127 1.00 97.81 80 ARG A O 1
ATOM 628 N N . LYS A 1 81 ? -11.754 1.255 1.702 1.00 97.38 81 LYS A N 1
ATOM 629 C CA . LYS A 1 81 ? -10.930 2.317 1.102 1.00 97.38 81 LYS A CA 1
ATOM 630 C C . LYS A 1 81 ? -9.458 1.922 0.996 1.00 97.38 81 LYS A C 1
ATOM 632 O O . LYS A 1 81 ? -8.813 2.278 0.014 1.00 97.38 81 LYS A O 1
ATOM 637 N N . LEU A 1 82 ? -8.925 1.218 1.995 1.00 97.25 82 LEU A N 1
ATOM 638 C CA . LEU A 1 82 ? -7.556 0.708 1.985 1.00 97.25 82 LEU A CA 1
ATOM 639 C C . LEU A 1 82 ? -7.362 -0.270 0.822 1.00 97.25 82 LEU A C 1
ATOM 641 O O . LEU A 1 82 ? -6.480 -0.049 -0.002 1.00 97.25 82 LEU A O 1
ATOM 645 N N . THR A 1 83 ? -8.241 -1.264 0.689 1.00 97.12 83 THR A N 1
ATOM 646 C CA . THR A 1 83 ? -8.187 -2.248 -0.400 1.00 97.12 83 THR A CA 1
ATOM 647 C C . THR A 1 83 ? -8.278 -1.588 -1.779 1.00 97.12 83 THR A C 1
ATOM 649 O O . THR A 1 83 ? -7.521 -1.941 -2.686 1.00 97.12 83 THR A O 1
ATOM 652 N N . ASP A 1 84 ? -9.131 -0.573 -1.945 1.00 97.12 84 ASP A N 1
ATOM 653 C CA . ASP A 1 84 ? -9.217 0.187 -3.198 1.00 97.12 84 ASP A CA 1
ATOM 654 C C . ASP A 1 84 ? -7.891 0.895 -3.534 1.00 97.12 84 ASP A C 1
ATOM 656 O O . ASP A 1 84 ? -7.440 0.902 -4.687 1.00 97.12 84 ASP A O 1
ATOM 660 N N . LYS A 1 85 ? -7.230 1.485 -2.529 1.00 97.12 85 LYS A N 1
ATOM 661 C CA . LYS A 1 85 ? -5.931 2.156 -2.700 1.00 97.12 85 LYS A CA 1
ATOM 662 C C . LYS A 1 85 ? -4.800 1.170 -2.965 1.00 97.12 85 LYS A C 1
ATOM 664 O O . LYS A 1 85 ? -3.956 1.452 -3.814 1.00 97.12 85 LYS A O 1
ATOM 669 N N . GLU A 1 86 ? -4.796 0.016 -2.309 1.00 95.94 86 GLU A N 1
ATOM 670 C CA . GLU A 1 86 ? -3.834 -1.063 -2.556 1.00 95.94 86 GLU A CA 1
ATOM 671 C C . GLU A 1 86 ? -3.971 -1.631 -3.972 1.00 95.94 86 GLU A C 1
ATOM 673 O O . GLU A 1 86 ? -2.970 -1.799 -4.671 1.00 95.94 86 GLU A O 1
ATOM 678 N N . SER A 1 87 ? -5.205 -1.842 -4.438 1.00 97.25 87 SER A N 1
ATOM 679 C CA . SER A 1 87 ? -5.485 -2.253 -5.818 1.00 97.25 87 SER A CA 1
ATOM 680 C C . SER A 1 87 ? -4.943 -1.229 -6.820 1.00 97.25 87 SER A C 1
ATOM 682 O O . SER A 1 87 ? -4.211 -1.574 -7.755 1.00 97.25 87 SER A O 1
ATOM 684 N N . ARG A 1 88 ? -5.193 0.065 -6.575 1.00 95.56 88 ARG A N 1
ATOM 685 C CA . ARG A 1 88 ? -4.630 1.146 -7.395 1.00 95.56 88 ARG A CA 1
ATOM 686 C C . ARG A 1 88 ? -3.101 1.166 -7.361 1.00 95.56 88 ARG A C 1
ATOM 688 O O . ARG A 1 88 ? -2.478 1.351 -8.406 1.00 95.56 88 ARG A O 1
ATOM 695 N N . LEU A 1 89 ? -2.486 0.967 -6.196 1.00 96.38 89 LEU A N 1
ATOM 696 C CA . LEU A 1 89 ? -1.032 0.892 -6.056 1.00 96.38 89 LEU A CA 1
ATOM 697 C C . LEU A 1 89 ? -0.455 -0.267 -6.877 1.00 96.38 89 LEU A C 1
ATOM 699 O O . LEU A 1 89 ? 0.558 -0.091 -7.555 1.00 96.38 89 LEU A O 1
ATOM 703 N N . LEU A 1 90 ? -1.103 -1.434 -6.849 1.00 96.50 90 LEU A N 1
ATOM 704 C CA . LEU A 1 90 ? -0.693 -2.592 -7.636 1.00 96.50 90 LEU A CA 1
ATOM 705 C C . LEU A 1 90 ? -0.751 -2.290 -9.138 1.00 96.50 90 LEU A C 1
ATOM 707 O O . LEU A 1 90 ? 0.221 -2.551 -9.849 1.00 96.50 90 LEU A O 1
ATOM 711 N N . MET A 1 91 ? -1.840 -1.679 -9.612 1.00 95.69 91 MET A N 1
ATOM 712 C CA . MET A 1 91 ? -1.964 -1.252 -11.010 1.00 95.69 91 MET A CA 1
ATOM 713 C C . MET A 1 91 ? -0.865 -0.259 -11.408 1.00 95.69 91 MET A C 1
ATOM 715 O O . MET A 1 91 ? -0.246 -0.410 -12.461 1.00 95.69 91 MET A O 1
ATOM 719 N N . LEU A 1 92 ? -0.574 0.732 -10.559 1.00 95.00 92 LEU A N 1
ATOM 720 C CA . LEU A 1 92 ? 0.491 1.705 -10.813 1.00 95.00 92 LEU A CA 1
ATOM 721 C C . LEU A 1 92 ? 1.871 1.041 -10.883 1.00 95.00 92 LEU A C 1
ATOM 723 O O . LEU A 1 92 ? 2.637 1.340 -11.795 1.00 95.00 92 LEU A O 1
ATOM 727 N N . LYS A 1 93 ? 2.175 0.101 -9.980 1.00 94.75 93 LYS A N 1
ATOM 728 C CA . LYS A 1 93 ? 3.430 -0.668 -10.010 1.00 94.75 93 LYS A CA 1
ATOM 729 C C . LYS A 1 93 ? 3.560 -1.515 -11.276 1.00 94.75 93 LYS A C 1
ATOM 731 O O . LYS A 1 93 ? 4.634 -1.565 -11.867 1.00 94.75 93 LYS A O 1
ATOM 736 N N . GLN A 1 94 ? 2.474 -2.147 -11.724 1.00 95.75 94 GLN A N 1
ATOM 737 C CA . GLN A 1 94 ? 2.474 -2.889 -12.988 1.00 95.75 94 GLN A CA 1
ATOM 738 C C . GLN A 1 94 ? 2.710 -1.968 -14.188 1.00 95.75 94 GLN A C 1
ATOM 740 O O . GLN A 1 94 ? 3.462 -2.320 -15.095 1.00 95.75 94 GLN A O 1
ATOM 745 N N . ASN A 1 95 ? 2.090 -0.787 -14.197 1.00 93.88 95 ASN A N 1
ATOM 746 C CA . ASN A 1 95 ? 2.294 0.201 -15.253 1.00 93.88 95 ASN A CA 1
ATOM 747 C C . ASN A 1 95 ? 3.733 0.730 -15.263 1.00 93.88 95 ASN A C 1
ATOM 749 O O . ASN A 1 95 ? 4.313 0.847 -16.338 1.00 93.88 95 ASN A O 1
ATOM 753 N N . LEU A 1 96 ? 4.324 0.974 -14.088 1.00 94.31 96 LEU A N 1
ATOM 754 C CA . LEU A 1 96 ? 5.727 1.369 -13.961 1.00 94.31 96 LEU A CA 1
ATOM 755 C C . LEU A 1 96 ? 6.650 0.311 -14.573 1.00 94.31 96 LEU A C 1
ATOM 757 O O . LEU A 1 96 ? 7.445 0.630 -15.449 1.00 94.31 96 LEU A O 1
ATOM 761 N N . ALA A 1 97 ? 6.481 -0.955 -14.183 1.00 93.50 97 ALA A N 1
ATOM 762 C CA . ALA A 1 97 ? 7.304 -2.053 -14.686 1.00 93.50 97 ALA A CA 1
ATOM 763 C C . ALA A 1 97 ? 7.203 -2.215 -16.214 1.00 93.50 97 ALA A C 1
ATOM 765 O O . ALA A 1 97 ? 8.201 -2.481 -16.885 1.00 93.50 97 ALA A O 1
ATOM 766 N N . LYS A 1 98 ? 6.003 -2.030 -16.784 1.00 94.62 98 LYS A N 1
ATOM 767 C CA . LYS A 1 98 ? 5.798 -2.046 -18.241 1.00 94.62 98 LYS A CA 1
ATOM 768 C C . LYS A 1 98 ? 6.518 -0.886 -18.927 1.00 94.62 98 LYS A C 1
ATOM 770 O O . LYS A 1 98 ? 7.158 -1.099 -19.955 1.00 94.62 98 LYS A O 1
ATOM 775 N N . GLU A 1 99 ? 6.421 0.322 -18.377 1.00 92.38 99 GLU A N 1
ATOM 776 C CA . GLU A 1 99 ? 7.050 1.505 -18.969 1.00 92.38 99 GLU A CA 1
ATOM 777 C C . GLU A 1 99 ? 8.581 1.431 -18.886 1.00 92.38 99 GLU A C 1
ATOM 779 O O . GLU A 1 99 ? 9.258 1.678 -19.881 1.00 92.38 99 GLU A O 1
ATOM 784 N N . GLU A 1 100 ? 9.131 0.978 -17.757 1.00 92.25 100 GLU A N 1
ATOM 785 C CA . GLU A 1 100 ? 10.570 0.733 -17.591 1.00 92.25 100 GLU A CA 1
ATOM 786 C C . GLU A 1 100 ? 11.087 -0.338 -18.563 1.00 92.25 100 GLU A C 1
ATOM 788 O O . GLU A 1 100 ? 12.153 -0.182 -19.161 1.00 92.25 100 GLU A O 1
ATOM 793 N N . ALA A 1 101 ? 10.332 -1.422 -18.773 1.00 92.69 101 ALA A N 1
ATOM 794 C CA . ALA A 1 101 ? 10.694 -2.452 -19.746 1.00 92.69 101 ALA A CA 1
ATOM 795 C C . ALA A 1 101 ? 10.686 -1.909 -21.185 1.00 92.69 101 ALA A C 1
ATOM 797 O O . ALA A 1 101 ? 11.598 -2.196 -21.967 1.00 92.69 101 ALA A O 1
ATOM 798 N N . ASN A 1 102 ? 9.684 -1.096 -21.531 1.00 92.94 102 ASN A N 1
ATOM 799 C CA . ASN A 1 102 ? 9.598 -0.441 -22.834 1.00 92.94 102 ASN A CA 1
ATOM 800 C C . ASN A 1 102 ? 10.757 0.536 -23.055 1.00 92.94 102 ASN A C 1
ATOM 802 O O . ASN A 1 102 ? 11.340 0.557 -24.140 1.00 92.94 102 ASN A O 1
ATOM 806 N N . GLU A 1 103 ? 11.109 1.327 -22.043 1.00 91.25 103 GLU A N 1
ATOM 807 C CA . GLU A 1 103 ? 12.217 2.274 -22.121 1.00 91.25 103 GLU A CA 1
ATOM 808 C C . GLU A 1 103 ? 13.561 1.553 -22.266 1.00 91.25 103 GLU A C 1
ATOM 810 O O . GLU A 1 103 ? 14.325 1.869 -23.178 1.00 91.25 103 GLU A O 1
ATOM 815 N N . ARG A 1 104 ? 13.808 0.502 -21.472 1.00 92.44 104 ARG A N 1
ATOM 816 C CA . ARG A 1 104 ? 15.005 -0.343 -21.617 1.00 92.44 104 ARG A CA 1
ATOM 817 C C . ARG A 1 104 ? 15.106 -0.954 -23.009 1.00 92.44 104 ARG A C 1
ATOM 819 O O . ARG A 1 104 ? 16.178 -0.941 -23.607 1.00 92.44 104 ARG A O 1
ATOM 82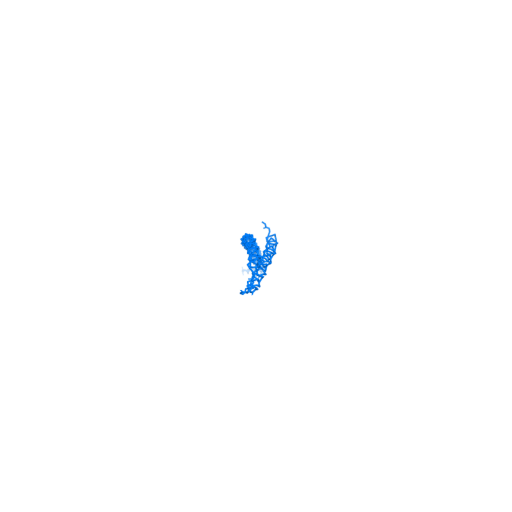6 N N . LYS A 1 105 ? 13.998 -1.457 -23.562 1.00 94.75 105 LYS A N 1
ATOM 827 C CA . LYS A 1 105 ? 13.984 -2.018 -24.920 1.00 94.75 105 LYS A CA 1
ATOM 828 C C . LYS A 1 105 ? 14.358 -0.968 -25.969 1.00 94.75 105 LYS A C 1
ATOM 830 O O . LYS A 1 105 ? 15.165 -1.258 -26.848 1.00 94.75 105 LYS A O 1
ATOM 835 N N . LYS A 1 106 ? 13.818 0.250 -25.857 1.00 93.44 106 LYS A N 1
ATOM 836 C CA . LYS A 1 106 ? 14.172 1.368 -26.747 1.00 93.44 106 LYS A CA 1
ATOM 837 C C . LYS A 1 106 ? 15.651 1.734 -26.625 1.00 93.44 106 LYS A C 1
ATOM 839 O O . LYS A 1 106 ? 16.310 1.899 -27.645 1.00 93.44 106 LYS A O 1
ATOM 844 N N . GLN A 1 107 ? 16.180 1.815 -25.405 1.00 92.38 107 GLN A N 1
ATOM 845 C CA . GLN A 1 107 ? 17.595 2.114 -25.163 1.00 92.38 107 GLN A CA 1
ATOM 846 C C . GLN A 1 107 ? 18.515 1.051 -25.778 1.00 92.38 107 GLN A C 1
ATOM 848 O O . GLN A 1 107 ? 19.474 1.397 -26.463 1.00 92.38 107 GLN A O 1
ATOM 853 N N . LEU A 1 108 ? 18.189 -0.235 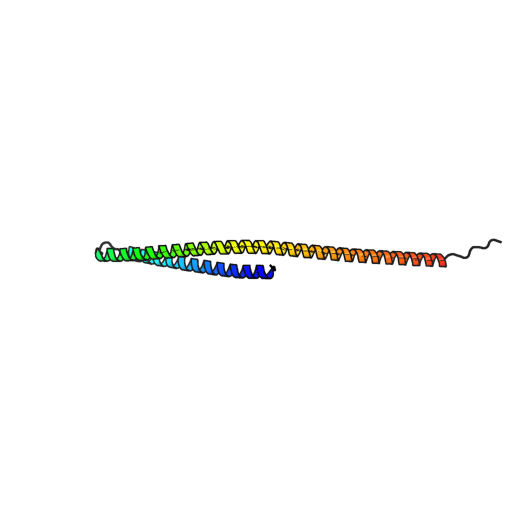-25.611 1.00 94.00 108 LEU A N 1
ATOM 854 C CA . LEU A 1 108 ? 18.935 -1.334 -26.229 1.00 94.00 108 LEU A CA 1
ATOM 855 C C . LEU A 1 108 ? 18.887 -1.277 -27.759 1.00 94.00 108 LEU A C 1
ATOM 857 O O . LEU A 1 108 ? 19.895 -1.516 -28.418 1.00 94.00 108 LEU A O 1
ATOM 861 N N . GLU A 1 109 ? 17.733 -0.944 -28.338 1.00 94.50 109 GLU A N 1
ATOM 862 C CA . GLU A 1 109 ? 17.595 -0.814 -29.788 1.00 94.50 109 GLU A CA 1
ATOM 863 C C . GLU A 1 109 ? 18.417 0.359 -30.340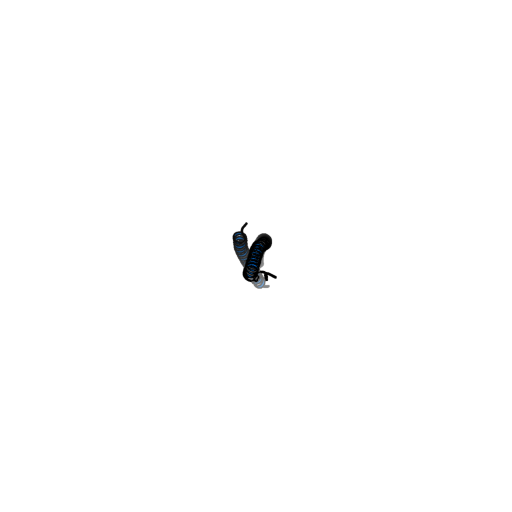 1.00 94.50 109 GLU A C 1
ATOM 865 O O . GLU A 1 109 ? 19.072 0.219 -31.376 1.00 94.50 109 GLU A O 1
ATOM 870 N N . VAL A 1 110 ? 18.422 1.499 -29.645 1.00 94.31 110 VAL A N 1
ATOM 871 C CA . VAL A 1 110 ? 19.254 2.658 -30.000 1.00 94.31 110 VAL A CA 1
ATOM 872 C C . VAL A 1 110 ? 20.735 2.295 -29.913 1.00 94.31 110 VAL A C 1
ATOM 874 O O . VAL A 1 110 ? 21.447 2.465 -30.901 1.00 94.31 110 VAL A O 1
ATOM 877 N N . ALA A 1 111 ? 21.175 1.692 -28.806 1.00 93.75 111 ALA A N 1
ATOM 878 C CA . ALA A 1 111 ? 22.561 1.265 -28.624 1.00 93.75 111 ALA A CA 1
ATOM 879 C C . ALA A 1 111 ? 23.003 0.254 -29.698 1.00 93.75 111 ALA A C 1
ATOM 881 O O . ALA A 1 111 ? 24.084 0.378 -30.269 1.00 93.75 111 ALA A O 1
ATOM 882 N N . ALA A 1 112 ? 22.147 -0.712 -30.049 1.00 94.25 112 ALA A N 1
ATOM 883 C CA . ALA A 1 112 ? 22.439 -1.679 -31.106 1.00 94.25 112 ALA A CA 1
ATOM 884 C C . ALA A 1 112 ? 22.556 -1.018 -32.490 1.00 94.25 112 ALA A C 1
ATOM 886 O O . ALA A 1 112 ? 23.387 -1.416 -33.309 1.00 94.25 112 ALA A O 1
ATOM 887 N N . ARG A 1 113 ? 21.730 -0.004 -32.780 1.00 94.00 113 ARG A N 1
ATOM 888 C CA . ARG A 1 113 ? 21.828 0.776 -34.025 1.00 94.00 113 ARG A CA 1
ATOM 889 C C . ARG A 1 113 ? 23.108 1.608 -34.062 1.00 94.00 113 ARG A C 1
ATOM 891 O O . ARG A 1 113 ? 23.722 1.705 -35.121 1.00 94.00 113 ARG A O 1
ATOM 898 N N . GLU A 1 114 ? 23.506 2.196 -32.941 1.00 93.06 114 GLU A N 1
ATOM 899 C CA . GLU A 1 114 ? 24.754 2.955 -32.822 1.00 93.06 114 GLU A CA 1
ATOM 900 C C . GLU A 1 114 ? 25.978 2.057 -32.999 1.00 93.06 114 GLU A C 1
ATOM 902 O O . GLU A 1 114 ? 26.838 2.375 -33.817 1.00 93.06 114 GLU A O 1
ATOM 907 N N . GLN A 1 115 ? 26.007 0.890 -32.350 1.00 92.88 115 GLN A N 1
ATOM 908 C CA . GLN A 1 115 ? 27.073 -0.099 -32.535 1.00 92.88 115 GLN A CA 1
ATOM 909 C C . GLN A 1 115 ? 27.205 -0.530 -33.998 1.00 92.88 115 GLN A C 1
ATOM 911 O O . GLN A 1 115 ? 28.292 -0.462 -34.560 1.00 92.88 115 GLN A O 1
ATOM 916 N N . LYS A 1 116 ? 26.094 -0.861 -34.671 1.00 93.69 116 LYS A N 1
ATOM 917 C CA . LYS A 1 116 ? 26.126 -1.223 -36.100 1.00 93.69 116 LYS A CA 1
ATOM 918 C C . LYS A 1 116 ? 26.707 -0.119 -36.985 1.00 93.69 116 LYS A C 1
ATOM 920 O O . LYS A 1 116 ? 27.423 -0.420 -37.937 1.00 93.69 116 LYS A O 1
ATOM 925 N N . LYS A 1 117 ? 26.399 1.149 -36.693 1.00 93.88 117 LYS A N 1
ATOM 926 C CA . LYS A 1 117 ? 26.961 2.292 -37.430 1.00 93.88 117 LYS A CA 1
ATOM 927 C C . LYS A 1 117 ? 28.466 2.417 -37.202 1.00 93.88 117 LYS A C 1
ATOM 929 O O . LYS A 1 117 ? 29.194 2.675 -38.157 1.00 93.88 117 LYS A O 1
ATOM 934 N N . LEU A 1 118 ? 28.926 2.235 -35.964 1.00 92.81 118 LEU A N 1
ATOM 935 C CA . LEU A 1 118 ? 30.352 2.257 -35.633 1.00 92.81 118 LEU A CA 1
ATOM 936 C C . LEU A 1 118 ? 31.097 1.124 -36.349 1.00 92.81 118 LEU A C 1
ATOM 938 O O . LEU A 1 118 ? 32.076 1.401 -37.042 1.00 92.81 118 LEU A O 1
ATOM 942 N N . ASP A 1 119 ? 30.568 -0.099 -36.297 1.00 93.88 119 ASP A N 1
ATOM 943 C CA . ASP A 1 119 ? 31.139 -1.264 -36.981 1.00 93.88 119 ASP A CA 1
ATOM 944 C C . ASP A 1 119 ? 31.222 -1.055 -38.501 1.00 93.88 119 ASP A C 1
ATOM 946 O O . ASP A 1 119 ? 32.213 -1.409 -39.144 1.00 93.88 119 ASP A O 1
ATOM 950 N N . GLU A 1 120 ? 30.184 -0.474 -39.114 1.00 93.50 120 GLU A N 1
ATOM 951 C CA . GLU A 1 120 ? 30.191 -0.185 -40.550 1.00 93.50 120 GLU A CA 1
ATOM 952 C C . GLU A 1 120 ? 31.254 0.863 -40.911 1.00 93.50 120 GLU A C 1
ATOM 954 O O . GLU A 1 120 ? 31.981 0.694 -41.894 1.00 93.50 120 GLU A O 1
ATOM 959 N N . LEU A 1 121 ? 31.386 1.922 -40.107 1.00 93.19 121 LEU A N 1
ATOM 960 C CA . LEU A 1 121 ? 32.403 2.958 -40.299 1.00 93.19 121 LEU A CA 1
ATOM 961 C C . LEU A 1 121 ? 33.824 2.417 -40.117 1.00 93.19 121 LEU A C 1
ATOM 963 O O . LEU A 1 121 ? 34.727 2.817 -40.853 1.00 93.19 121 LEU A O 1
ATOM 967 N N . GLU A 1 122 ? 34.046 1.521 -39.158 1.00 92.25 122 GLU A N 1
ATOM 968 C CA . GLU A 1 122 ? 35.336 0.850 -38.980 1.00 92.25 122 GLU A CA 1
ATOM 969 C C . GLU A 1 122 ? 35.674 -0.045 -40.170 1.00 92.25 122 GLU A C 1
ATOM 971 O O . GLU A 1 122 ? 36.770 0.053 -40.721 1.00 92.25 122 GLU A O 1
ATOM 976 N N . ARG A 1 123 ? 34.713 -0.845 -40.649 1.00 92.94 123 ARG A N 1
ATOM 977 C CA . ARG A 1 123 ? 34.900 -1.679 -41.846 1.00 92.94 123 ARG A CA 1
ATOM 978 C C . ARG A 1 123 ? 35.208 -0.849 -43.088 1.00 92.94 123 ARG A C 1
ATOM 980 O O . ARG A 1 123 ? 36.046 -1.260 -43.890 1.00 92.94 123 ARG A O 1
ATOM 987 N N . ARG A 1 124 ? 34.551 0.304 -43.268 1.00 92.56 124 ARG A N 1
ATOM 988 C CA . ARG A 1 124 ? 34.857 1.231 -44.373 1.00 92.56 124 ARG A CA 1
ATOM 989 C C . ARG A 1 124 ? 36.281 1.767 -44.265 1.00 92.56 124 ARG A C 1
ATOM 991 O O . ARG A 1 124 ? 37.038 1.618 -45.219 1.00 92.56 124 ARG A O 1
ATOM 998 N N . ARG A 1 125 ? 36.676 2.270 -43.090 1.00 91.88 125 ARG A N 1
ATOM 999 C CA . ARG A 1 125 ? 38.046 2.751 -42.841 1.00 91.88 125 ARG A CA 1
ATOM 1000 C C . ARG A 1 125 ? 39.095 1.669 -43.095 1.00 91.88 125 ARG A C 1
ATOM 1002 O O . ARG A 1 125 ? 40.107 1.936 -43.736 1.00 91.88 125 ARG A O 1
ATOM 1009 N N . GLN A 1 126 ? 38.845 0.438 -42.653 1.00 90.81 126 GLN A N 1
ATOM 1010 C CA . GLN A 1 126 ? 39.762 -0.680 -42.877 1.00 90.81 126 GLN A CA 1
ATOM 1011 C C . GLN A 1 126 ? 39.911 -1.011 -44.369 1.00 90.81 126 GLN A C 1
ATOM 1013 O O . GLN A 1 126 ? 41.023 -1.245 -44.838 1.00 90.81 126 GLN A O 1
ATOM 1018 N N . ARG A 1 127 ? 38.810 -1.004 -45.135 1.00 90.62 127 ARG A N 1
ATOM 1019 C CA . ARG A 1 127 ? 38.849 -1.209 -46.594 1.00 90.62 127 ARG A CA 1
ATOM 1020 C C . ARG A 1 127 ? 39.636 -0.109 -47.297 1.00 90.62 127 ARG A C 1
ATOM 1022 O O . ARG A 1 127 ? 40.522 -0.422 -48.081 1.00 90.62 127 ARG A O 1
ATOM 1029 N N . GLU A 1 128 ? 39.374 1.151 -46.961 1.00 91.31 128 GLU A N 1
ATOM 1030 C CA . GLU A 1 128 ? 40.094 2.300 -47.522 1.00 91.31 128 GLU A CA 1
ATOM 1031 C C . GLU A 1 128 ? 41.603 2.225 -47.241 1.00 91.31 128 GLU A C 1
ATOM 1033 O O . GLU A 1 128 ? 42.412 2.452 -48.140 1.00 91.31 128 GLU A O 1
ATOM 1038 N N . GLN A 1 129 ? 41.999 1.837 -46.023 1.00 89.88 129 GLN A N 1
ATOM 1039 C CA . GLN A 1 129 ? 43.408 1.631 -45.672 1.00 89.88 129 GLN A CA 1
ATOM 1040 C C . GLN A 1 129 ? 44.056 0.501 -46.480 1.00 89.88 129 GLN A C 1
ATOM 1042 O O . GLN A 1 129 ? 45.189 0.646 -46.944 1.00 89.88 129 GLN A O 1
ATOM 1047 N N . LEU A 1 130 ? 43.356 -0.622 -46.659 1.00 88.06 130 LEU A N 1
ATOM 1048 C CA . LEU A 1 130 ? 43.850 -1.746 -47.457 1.00 88.06 130 LEU A CA 1
ATOM 1049 C C . LEU A 1 130 ? 43.987 -1.370 -48.936 1.00 88.06 130 LEU A C 1
ATOM 1051 O O . LEU A 1 130 ? 45.001 -1.694 -49.556 1.00 88.06 130 LEU A O 1
ATOM 1055 N N . ASP A 1 131 ? 43.011 -0.657 -49.495 1.00 90.25 131 ASP A N 1
ATOM 1056 C CA . ASP A 1 131 ? 43.055 -0.185 -50.880 1.00 90.25 131 ASP A CA 1
ATOM 1057 C C . ASP A 1 131 ? 44.182 0.829 -51.091 1.00 90.25 131 ASP A C 1
ATOM 1059 O O . ASP A 1 131 ? 44.895 0.770 -52.096 1.00 90.25 131 ASP A O 1
ATOM 1063 N N . HIS A 1 132 ? 44.410 1.720 -50.123 1.00 89.94 132 HIS A N 1
ATOM 1064 C CA . HIS A 1 132 ? 45.544 2.636 -50.158 1.00 89.94 132 HIS A CA 1
ATOM 1065 C C . HIS A 1 132 ? 46.882 1.881 -50.118 1.00 89.94 132 HIS A C 1
ATOM 1067 O O . HIS A 1 132 ? 47.782 2.192 -50.905 1.00 89.94 132 HIS A O 1
ATOM 1073 N N . GLN A 1 133 ? 47.031 0.878 -49.247 1.00 87.00 133 GLN A N 1
ATOM 1074 C CA . GLN A 1 133 ? 48.248 0.060 -49.199 1.00 87.00 133 GLN A CA 1
ATOM 1075 C C . GLN A 1 133 ? 48.493 -0.680 -50.518 1.00 87.00 133 GLN A C 1
ATOM 1077 O O . GLN A 1 133 ? 49.624 -0.705 -51.003 1.00 87.00 133 GLN A O 1
ATOM 1082 N N . ARG A 1 134 ? 47.444 -1.243 -51.131 1.00 87.50 134 ARG A N 1
ATOM 1083 C CA . ARG A 1 134 ? 47.539 -1.917 -52.436 1.00 87.50 134 ARG A CA 1
ATOM 1084 C C . ARG A 1 134 ? 48.027 -0.973 -53.531 1.00 87.50 134 ARG A C 1
ATOM 1086 O O . ARG A 1 134 ? 48.954 -1.331 -54.251 1.00 87.50 134 ARG A O 1
ATOM 1093 N N . LYS A 1 135 ? 47.468 0.238 -53.614 1.00 88.19 135 LYS A N 1
ATOM 1094 C CA . LYS A 1 135 ? 47.904 1.255 -54.587 1.00 88.19 135 LYS A CA 1
ATOM 1095 C C . LYS A 1 135 ? 49.378 1.624 -54.414 1.00 88.19 135 LYS A C 1
ATOM 1097 O O . LYS A 1 135 ? 50.120 1.604 -55.390 1.00 88.19 135 LYS A O 1
ATOM 1102 N N . LEU A 1 136 ? 49.823 1.866 -53.178 1.00 84.62 136 LEU A N 1
ATOM 1103 C CA . LEU A 1 136 ? 51.236 2.147 -52.890 1.00 84.62 136 LEU A CA 1
ATOM 1104 C C . LEU A 1 136 ? 52.149 0.990 -53.323 1.00 84.62 136 LEU A C 1
ATOM 1106 O O . LEU A 1 136 ? 53.194 1.216 -53.928 1.00 84.62 136 LEU A O 1
ATOM 1110 N N . GLN A 1 137 ? 51.758 -0.260 -53.056 1.00 83.44 137 GLN A N 1
ATOM 1111 C CA . GLN A 1 137 ? 52.531 -1.427 -53.492 1.00 83.44 137 GLN A CA 1
ATOM 1112 C C 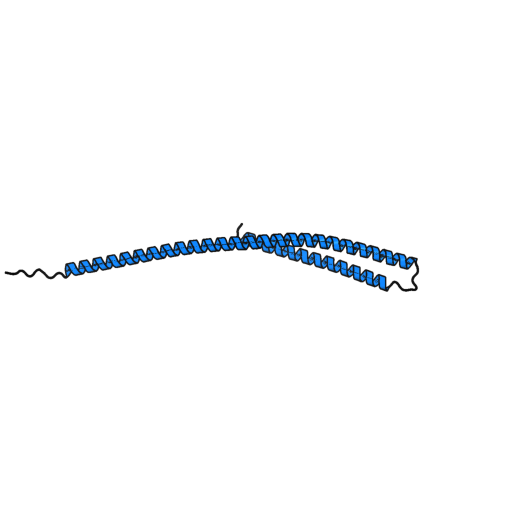. GLN A 1 137 ? 52.596 -1.556 -55.019 1.00 83.44 137 GLN A C 1
ATOM 1114 O O . GLN A 1 137 ? 53.637 -1.937 -55.557 1.00 83.44 137 GLN A O 1
ATOM 1119 N N . GLU A 1 138 ? 51.507 -1.258 -55.728 1.00 83.69 138 GLU A N 1
ATOM 1120 C CA . GLU A 1 138 ? 51.495 -1.245 -57.193 1.00 83.69 138 GLU A CA 1
ATOM 1121 C C . GLU A 1 138 ? 52.408 -0.159 -57.765 1.00 83.69 138 GLU A C 1
ATOM 1123 O O . GLU A 1 138 ? 53.154 -0.430 -58.707 1.00 83.69 138 GLU A O 1
ATOM 1128 N N . GLU A 1 139 ? 52.399 1.044 -57.191 1.00 80.00 139 GLU A N 1
ATOM 1129 C CA . GLU A 1 139 ? 53.294 2.133 -57.593 1.00 80.00 139 GLU A CA 1
ATOM 1130 C C . GLU A 1 139 ? 54.766 1.775 -57.363 1.00 80.00 139 GLU A C 1
ATOM 1132 O O . GLU A 1 139 ? 55.577 1.928 -58.277 1.00 80.00 139 GLU A O 1
ATOM 1137 N N . ILE A 1 140 ? 55.104 1.197 -56.204 1.00 79.00 140 ILE A N 1
ATOM 1138 C CA . ILE A 1 140 ? 56.463 0.712 -55.910 1.00 79.00 140 ILE A CA 1
ATOM 1139 C C . ILE A 1 140 ? 56.895 -0.354 -56.925 1.00 79.00 140 ILE A C 1
ATOM 1141 O O . ILE A 1 140 ? 58.013 -0.307 -57.433 1.00 79.00 140 ILE A O 1
ATOM 1145 N N . LYS A 1 141 ? 56.022 -1.310 -57.271 1.00 76.06 141 LYS A N 1
ATOM 1146 C CA . LYS A 1 141 ? 56.324 -2.334 -58.291 1.00 76.06 141 LYS A CA 1
ATOM 1147 C C . LYS A 1 141 ? 56.528 -1.740 -59.684 1.00 76.06 141 LYS A C 1
ATOM 1149 O O . LYS A 1 141 ? 57.346 -2.246 -60.449 1.00 76.06 141 LYS A O 1
ATOM 1154 N N . ARG A 1 142 ? 55.794 -0.679 -60.033 1.00 72.88 142 ARG A N 1
ATOM 1155 C CA . ARG A 1 142 ? 55.959 0.020 -61.318 1.00 72.88 142 ARG A CA 1
ATOM 1156 C C . ARG A 1 142 ? 57.297 0.751 -61.395 1.00 72.88 142 ARG A C 1
ATOM 1158 O O . ARG A 1 142 ? 57.922 0.715 -62.450 1.00 72.88 142 ARG A O 1
ATOM 1165 N N . THR A 1 143 ? 57.755 1.360 -60.302 1.00 67.75 143 THR A N 1
ATOM 1166 C CA . THR A 1 143 ? 59.038 2.084 -60.254 1.00 67.75 143 THR A CA 1
ATOM 1167 C C . THR A 1 143 ? 60.254 1.171 -60.082 1.00 67.75 143 THR A C 1
ATOM 1169 O O . THR A 1 143 ? 61.348 1.544 -60.488 1.00 67.75 143 THR A O 1
ATOM 1172 N N . THR A 1 144 ? 60.080 -0.044 -59.551 1.00 60.34 144 THR A N 1
ATOM 1173 C CA . THR A 1 144 ? 61.159 -1.043 -59.388 1.00 60.34 144 THR A CA 1
ATOM 1174 C C . THR A 1 144 ? 61.319 -2.008 -60.568 1.00 60.34 144 THR A C 1
ATOM 1176 O O . THR A 1 144 ? 62.144 -2.920 -60.503 1.00 60.34 144 THR A O 1
ATOM 1179 N N . ARG A 1 145 ? 60.580 -1.826 -61.674 1.00 51.59 145 ARG A N 1
ATOM 1180 C CA . ARG A 1 145 ? 60.746 -2.644 -62.887 1.00 51.59 145 ARG A CA 1
ATOM 1181 C C . ARG A 1 145 ? 62.120 -2.337 -63.518 1.00 51.59 145 ARG A C 1
ATOM 1183 O O . ARG A 1 145 ? 62.315 -1.209 -63.969 1.00 51.59 145 ARG A O 1
ATOM 1190 N N . PRO A 1 146 ? 63.076 -3.287 -63.566 1.00 57.88 146 PRO A N 1
ATOM 1191 C CA . PRO A 1 146 ? 64.393 -3.015 -64.137 1.00 57.88 146 PRO A CA 1
ATOM 1192 C C . PRO A 1 146 ? 64.262 -2.741 -65.646 1.00 57.88 146 PRO A C 1
ATOM 1194 O O . PRO A 1 146 ? 63.384 -3.334 -66.287 1.00 57.88 146 PRO A O 1
ATOM 1197 N N . PRO A 1 147 ? 65.098 -1.859 -66.232 1.00 50.78 147 PRO A N 1
ATOM 1198 C CA . PRO A 1 147 ? 65.040 -1.572 -67.660 1.00 50.78 147 PRO A CA 1
ATOM 1199 C C . PRO A 1 147 ? 65.269 -2.862 -68.451 1.00 50.78 147 PRO A C 1
ATOM 1201 O O . PRO A 1 147 ? 66.182 -3.636 -68.154 1.00 50.78 147 PRO A O 1
ATOM 1204 N N . ALA A 1 148 ? 64.393 -3.106 -69.430 1.00 50.75 148 ALA A N 1
ATOM 1205 C CA . ALA A 1 148 ? 64.442 -4.282 -70.285 1.00 50.75 148 ALA A CA 1
ATOM 1206 C C . ALA A 1 148 ? 65.846 -4.431 -70.887 1.00 50.75 148 ALA A C 1
ATOM 1208 O O . ALA A 1 148 ? 66.364 -3.516 -71.525 1.00 50.75 148 ALA A O 1
ATOM 1209 N N . LYS A 1 149 ? 66.462 -5.591 -70.645 1.00 49.28 149 LYS A N 1
ATOM 1210 C CA . LYS A 1 149 ? 67.776 -5.955 -71.167 1.00 49.28 149 LYS A CA 1
ATOM 1211 C C . LYS A 1 149 ? 67.673 -6.002 -72.694 1.00 49.28 149 LYS A C 1
ATOM 1213 O O . LYS A 1 149 ? 67.060 -6.915 -73.240 1.00 49.28 149 LYS A O 1
ATOM 1218 N N . VAL A 1 150 ? 68.211 -4.982 -73.359 1.00 47.19 150 VAL A N 1
ATOM 1219 C CA . VAL A 1 150 ? 68.362 -4.937 -74.815 1.00 47.19 150 VAL A CA 1
ATOM 1220 C C . VAL A 1 150 ? 69.373 -6.019 -75.191 1.00 47.19 150 VAL A C 1
ATOM 1222 O O . VAL A 1 150 ? 70.516 -5.977 -74.740 1.00 47.19 150 VAL A O 1
ATOM 1225 N N . ILE A 1 151 ? 68.923 -7.020 -75.944 1.00 47.22 151 ILE A N 1
ATOM 1226 C CA . ILE A 1 151 ? 69.773 -8.060 -76.528 1.00 47.22 151 ILE A CA 1
ATOM 1227 C C . ILE A 1 151 ? 70.130 -7.579 -77.939 1.00 47.22 151 ILE A C 1
ATOM 1229 O O . ILE A 1 151 ? 69.232 -7.451 -78.771 1.00 47.22 151 ILE A O 1
ATOM 1233 N N . PHE A 1 152 ? 71.412 -7.294 -78.170 1.00 49.19 152 PHE A N 1
ATOM 1234 C CA . PHE A 1 152 ? 72.050 -7.212 -79.487 1.00 49.19 152 PHE A CA 1
ATOM 1235 C C . PHE A 1 152 ? 73.189 -8.227 -79.521 1.00 49.19 152 PHE A C 1
ATOM 1237 O O . PHE A 1 152 ? 73.854 -8.374 -78.467 1.00 49.19 152 PHE A O 1
#

Sequence (152 aa):
MSISTISSDITRTQKEIADLEHKISLESKKEADYLGKIGQIQRSITKNISLSTLNSKNSEIERKQSDIAKAQSNKADLHRKLTDKESRLLMLKQNLAKEEANERKKQLEVAAREQKKLDELERRRQREQLDHQRKLQEEIKRTTRPPAKVIF

Organism: NCBI:txid92487